Protein AF-A0A7C9BIU4-F1 (afdb_monomer_lite)

Radius of gyration: 17.89 Å; chains: 1; bounding box: 41×48×34 Å

pLDDT: mean 84.57, std 10.85, range [43.0, 95.81]

Foldseek 3Di:
DDDPDDDDDPDQDLACLQCVLQVLLVLVVVLVVLVVCVVVVDPDDDPVVVVSVVVSVVSNVRSDGDPVSVVSNVSNVVVVVVVVVVVVVVVVVD

Structure (mmCIF, N/CA/C/O backbone):
data_AF-A0A7C9BIU4-F1
#
_entry.id   AF-A0A7C9BIU4-F1
#
loop_
_atom_site.group_PDB
_atom_site.id
_atom_site.type_symbol
_atom_site.label_atom_id
_atom_site.label_alt_id
_atom_site.label_comp_id
_atom_site.label_asym_id
_atom_site.label_entity_id
_atom_site.label_seq_id
_atom_site.pdbx_PDB_ins_code
_atom_site.Cartn_x
_atom_site.Cartn_y
_atom_site.Cartn_z
_atom_site.occupancy
_atom_site.B_iso_or_equiv
_atom_site.auth_seq_id
_atom_site.auth_comp_id
_atom_site.auth_asym_id
_atom_site.auth_atom_id
_atom_site.pdbx_PDB_model_num
ATOM 1 N N . MET A 1 1 ? 1.356 23.755 -11.504 1.00 43.00 1 MET A N 1
ATOM 2 C CA . MET A 1 1 ? 1.575 22.324 -11.215 1.00 43.00 1 MET A CA 1
ATOM 3 C C . MET A 1 1 ? 2.192 22.253 -9.829 1.00 43.00 1 MET A C 1
ATOM 5 O O . MET A 1 1 ? 3.339 22.647 -9.682 1.00 43.00 1 MET A O 1
ATOM 9 N N . TYR A 1 2 ? 1.409 21.912 -8.804 1.00 47.31 2 TYR A N 1
ATOM 10 C CA . TYR A 1 2 ? 1.944 21.759 -7.449 1.00 47.31 2 TYR A CA 1
ATOM 11 C C . TYR A 1 2 ? 2.598 20.384 -7.360 1.00 47.31 2 TYR A C 1
ATOM 13 O O . TYR A 1 2 ? 1.919 19.366 -7.462 1.00 47.31 2 TYR A O 1
ATOM 21 N N . VAL A 1 3 ? 3.923 20.363 -7.246 1.00 53.81 3 VAL A N 1
ATOM 22 C CA . VAL A 1 3 ? 4.670 19.152 -6.912 1.00 53.81 3 VAL A CA 1
ATOM 23 C C . VAL A 1 3 ? 4.671 19.078 -5.389 1.00 53.81 3 VAL A C 1
ATOM 25 O O . VAL A 1 3 ? 5.333 19.879 -4.733 1.00 53.81 3 VAL A O 1
ATOM 28 N N . TYR A 1 4 ? 3.880 18.169 -4.819 1.00 58.00 4 TYR A N 1
ATOM 29 C CA . TYR A 1 4 ? 4.104 17.733 -3.440 1.00 58.00 4 TYR A CA 1
ATOM 30 C C . TYR A 1 4 ? 5.533 17.178 -3.392 1.00 58.00 4 TYR A C 1
ATOM 32 O O . TYR A 1 4 ? 5.897 16.433 -4.299 1.00 58.00 4 TYR A O 1
ATOM 40 N N . GLY A 1 5 ? 6.358 17.636 -2.442 1.00 59.25 5 GLY A N 1
ATOM 41 C CA . GLY A 1 5 ? 7.818 17.461 -2.455 1.00 59.25 5 GLY A CA 1
ATOM 42 C C . GLY A 1 5 ? 8.290 16.103 -2.991 1.00 59.25 5 GLY A C 1
ATOM 43 O O . GLY A 1 5 ? 7.795 15.059 -2.575 1.00 59.25 5 GLY A O 1
ATOM 44 N N . ALA A 1 6 ? 9.229 16.125 -3.939 1.00 61.69 6 ALA A N 1
ATOM 45 C CA . ALA A 1 6 ? 9.762 14.915 -4.550 1.00 61.69 6 ALA A CA 1
ATOM 46 C C . ALA A 1 6 ? 10.807 14.282 -3.622 1.00 61.69 6 ALA A C 1
ATOM 48 O O . ALA A 1 6 ? 11.798 14.919 -3.268 1.00 61.69 6 ALA A O 1
ATOM 49 N N . VAL A 1 7 ? 10.575 13.032 -3.225 1.00 64.19 7 VAL A N 1
ATOM 50 C CA . VAL A 1 7 ? 11.561 12.224 -2.503 1.00 64.19 7 VAL A CA 1
ATOM 51 C C . VAL A 1 7 ? 12.338 11.428 -3.540 1.00 64.19 7 VAL A C 1
ATOM 53 O O . VAL A 1 7 ? 11.785 10.552 -4.201 1.00 64.19 7 VAL A O 1
ATOM 56 N N . GLU A 1 8 ? 13.61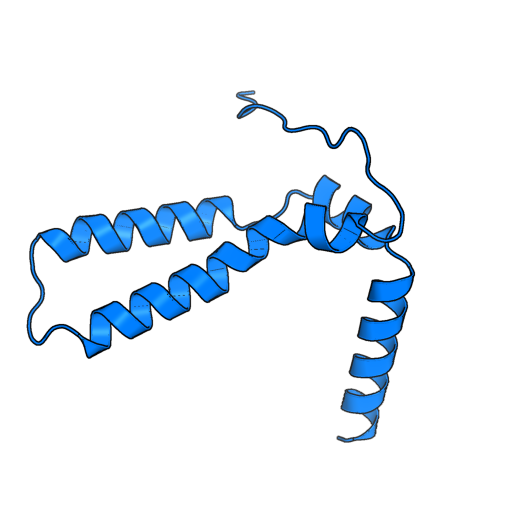3 11.760 -3.710 1.00 74.06 8 GLU A N 1
ATOM 57 C CA . GLU A 1 8 ? 14.510 11.007 -4.580 1.00 74.06 8 GLU A CA 1
ATOM 58 C C . GLU A 1 8 ? 15.220 9.906 -3.792 1.00 74.06 8 GLU A C 1
ATOM 60 O O . GLU A 1 8 ? 15.637 10.086 -2.647 1.00 74.06 8 GLU A O 1
ATOM 65 N N . PHE A 1 9 ? 15.368 8.740 -4.417 1.00 76.44 9 PHE A N 1
ATOM 66 C CA . PHE A 1 9 ? 16.147 7.650 -3.850 1.00 76.44 9 PHE A CA 1
ATOM 67 C C . PHE A 1 9 ? 17.622 7.820 -4.219 1.00 76.44 9 PHE A C 1
ATOM 69 O O . PHE A 1 9 ? 17.991 7.676 -5.381 1.00 76.44 9 PHE A O 1
ATOM 76 N N . GLU A 1 10 ? 18.479 8.050 -3.227 1.00 78.38 10 GLU A N 1
ATOM 77 C CA . GLU A 1 10 ? 19.919 8.251 -3.454 1.00 78.38 10 GLU A CA 1
ATOM 78 C C . GLU A 1 10 ? 20.679 6.933 -3.725 1.00 78.38 10 GLU A C 1
ATOM 80 O O . GLU A 1 10 ? 21.647 6.905 -4.477 1.00 78.38 10 GLU A O 1
ATOM 85 N N . ASN A 1 11 ? 20.228 5.807 -3.153 1.00 83.50 11 ASN A N 1
ATOM 86 C CA . ASN A 1 11 ? 20.934 4.514 -3.185 1.00 83.50 11 ASN A CA 1
ATOM 87 C C . ASN A 1 11 ? 20.039 3.341 -3.626 1.00 83.50 11 ASN A C 1
ATOM 89 O O . ASN A 1 11 ? 20.004 2.275 -2.994 1.00 83.50 11 ASN A O 1
ATOM 93 N N . LEU A 1 12 ? 19.298 3.524 -4.721 1.00 83.44 12 LEU A N 1
ATOM 94 C CA . LEU A 1 12 ? 18.459 2.464 -5.274 1.00 83.44 12 LEU A CA 1
ATOM 95 C C . LEU A 1 12 ? 19.314 1.411 -6.006 1.00 83.44 12 LEU A C 1
ATOM 97 O O . LEU A 1 12 ? 19.998 1.690 -6.987 1.00 83.44 12 LEU A O 1
ATOM 101 N N . ARG A 1 13 ? 19.260 0.173 -5.526 1.00 87.19 13 ARG A N 1
ATOM 102 C CA . ARG A 1 13 ? 19.959 -1.013 -6.030 1.00 87.19 13 ARG A CA 1
ATOM 103 C C . ARG A 1 13 ? 18.944 -2.092 -6.399 1.00 87.19 13 ARG A C 1
ATOM 105 O O . ARG A 1 13 ? 17.796 -2.083 -5.967 1.00 87.19 13 ARG A O 1
ATOM 112 N N . TRP A 1 14 ? 19.386 -3.092 -7.154 1.00 82.94 14 TRP A N 1
ATOM 113 C CA . TRP A 1 14 ? 18.525 -4.195 -7.591 1.00 82.94 14 TRP A CA 1
ATOM 114 C C . TRP A 1 14 ? 17.856 -4.972 -6.440 1.00 82.94 14 TRP A C 1
ATOM 116 O O . TRP A 1 14 ? 16.786 -5.541 -6.632 1.00 82.94 14 TRP A O 1
ATOM 126 N N . TRP A 1 15 ? 18.442 -5.000 -5.241 1.00 81.62 15 TRP A N 1
ATOM 127 C CA . TRP A 1 15 ? 17.896 -5.742 -4.097 1.00 81.62 15 TRP A CA 1
ATOM 128 C C . TRP A 1 15 ? 16.951 -4.919 -3.205 1.00 81.62 15 TRP A C 1
ATOM 130 O O . TRP A 1 15 ? 16.131 -5.518 -2.514 1.00 81.62 15 TRP A O 1
ATOM 140 N N . ASN A 1 16 ? 17.022 -3.579 -3.216 1.00 85.94 16 ASN A N 1
ATOM 141 C CA . ASN A 1 16 ? 16.143 -2.707 -2.416 1.00 85.94 16 ASN A CA 1
ATOM 142 C C . ASN A 1 16 ? 15.132 -1.897 -3.243 1.00 85.94 16 ASN A C 1
ATOM 144 O O . ASN A 1 16 ? 14.261 -1.275 -2.642 1.00 85.94 16 ASN A O 1
ATOM 148 N N . ALA A 1 17 ? 15.203 -1.910 -4.579 1.00 86.81 17 ALA A N 1
ATOM 149 C CA . ALA A 1 17 ? 14.306 -1.107 -5.407 1.00 86.81 17 ALA A CA 1
ATOM 150 C C . ALA A 1 17 ? 12.823 -1.452 -5.186 1.00 86.81 17 ALA A C 1
ATOM 152 O O . ALA A 1 17 ? 12.028 -0.558 -4.923 1.00 86.81 17 ALA A O 1
ATOM 153 N N . ALA A 1 18 ? 12.448 -2.733 -5.203 1.00 84.81 18 ALA A N 1
ATOM 154 C CA . ALA A 1 18 ? 11.076 -3.161 -4.924 1.00 84.81 18 ALA A CA 1
ATOM 155 C C . ALA A 1 18 ? 10.576 -2.749 -3.526 1.00 84.81 18 ALA A C 1
ATOM 157 O O . ALA A 1 18 ? 9.561 -2.059 -3.467 1.00 84.81 18 ALA A O 1
ATOM 158 N N . PRO A 1 19 ? 11.238 -3.108 -2.405 1.00 84.44 19 PRO A N 1
ATOM 159 C CA . PRO A 1 19 ? 10.728 -2.748 -1.083 1.00 84.44 19 PRO A CA 1
ATOM 160 C C . PRO A 1 19 ? 10.714 -1.235 -0.834 1.00 84.44 19 PRO A C 1
ATOM 162 O O . PRO A 1 19 ? 9.812 -0.759 -0.156 1.00 84.44 19 PRO A O 1
ATOM 165 N N . ALA A 1 20 ? 11.656 -0.469 -1.395 1.00 87.19 20 ALA A N 1
ATOM 166 C CA . ALA A 1 20 ? 11.663 0.986 -1.251 1.00 87.19 20 ALA A CA 1
ATOM 167 C C . ALA A 1 20 ? 10.530 1.652 -2.052 1.00 87.19 20 ALA A C 1
ATOM 169 O O . ALA A 1 20 ? 9.801 2.481 -1.515 1.00 87.19 20 ALA A O 1
ATOM 170 N N . CYS A 1 21 ? 10.341 1.258 -3.315 1.00 87.25 21 CYS A N 1
ATOM 171 C CA . CYS A 1 21 ? 9.328 1.850 -4.192 1.00 87.25 21 CYS A CA 1
ATOM 172 C C . CYS A 1 21 ? 7.899 1.382 -3.876 1.00 87.25 21 CYS A C 1
ATOM 174 O O . CYS A 1 21 ? 6.942 2.101 -4.149 1.00 87.25 21 CYS A O 1
ATOM 176 N N . LEU A 1 22 ? 7.735 0.184 -3.304 1.00 88.06 22 LEU A N 1
ATOM 177 C CA . LEU A 1 22 ? 6.431 -0.382 -2.942 1.00 88.06 22 LEU A CA 1
ATOM 178 C C . LEU A 1 22 ? 6.083 -0.208 -1.457 1.00 88.06 22 LEU A C 1
ATOM 180 O O . LEU A 1 22 ? 4.997 -0.612 -1.048 1.00 88.06 22 LEU A O 1
ATOM 184 N N . ALA A 1 23 ? 6.950 0.426 -0.659 1.00 87.75 23 ALA A N 1
ATOM 185 C CA . ALA A 1 23 ? 6.673 0.755 0.739 1.00 87.75 23 ALA A CA 1
ATOM 186 C C . ALA A 1 23 ? 5.321 1.468 0.957 1.00 87.75 23 ALA A C 1
ATOM 188 O O . ALA A 1 23 ? 4.634 1.099 1.912 1.00 87.75 23 ALA A O 1
ATOM 189 N N . PRO A 1 24 ? 4.874 2.406 0.088 1.00 87.69 24 PRO A N 1
ATOM 190 C CA . PRO A 1 24 ? 3.569 3.049 0.243 1.00 87.69 24 PRO A CA 1
ATOM 191 C C . PRO A 1 24 ? 2.404 2.055 0.310 1.00 87.69 24 PRO A C 1
ATOM 193 O O . PRO A 1 24 ? 1.465 2.273 1.070 1.00 87.69 24 PRO A O 1
ATOM 196 N N . LEU A 1 25 ? 2.488 0.912 -0.384 1.00 91.44 25 LEU A N 1
ATOM 197 C CA . LEU A 1 25 ? 1.422 -0.093 -0.385 1.00 91.44 25 LEU A CA 1
ATOM 198 C C . LEU A 1 25 ? 1.168 -0.700 0.996 1.00 91.44 25 LEU A C 1
ATOM 200 O O . LEU A 1 25 ? 0.072 -1.208 1.220 1.00 91.44 25 LEU A O 1
ATOM 204 N N . LEU A 1 26 ? 2.129 -0.628 1.926 1.00 91.12 26 LEU A N 1
ATOM 205 C CA . LEU A 1 26 ? 1.936 -1.064 3.312 1.00 91.12 26 LEU A CA 1
ATOM 206 C C . LEU A 1 26 ? 0.888 -0.227 4.053 1.00 91.12 26 LEU A C 1
ATOM 208 O O . LEU A 1 26 ? 0.321 -0.703 5.036 1.00 91.12 26 LEU A O 1
ATOM 212 N N . GLY A 1 27 ? 0.561 0.975 3.579 1.00 92.75 27 GLY A N 1
ATOM 213 C CA . GLY A 1 27 ? -0.518 1.749 4.174 1.00 92.75 27 GLY A CA 1
ATOM 214 C C . GLY A 1 27 ? -1.899 1.104 3.998 1.00 92.75 27 GLY A C 1
ATOM 215 O O . GLY A 1 27 ? -2.736 1.264 4.879 1.00 92.75 27 GLY A O 1
ATOM 216 N N . PHE A 1 28 ? -2.130 0.276 2.968 1.00 93.94 28 PHE A N 1
ATOM 217 C CA . PHE A 1 28 ? -3.378 -0.494 2.829 1.00 93.94 28 PHE A CA 1
ATOM 218 C C . PHE A 1 28 ? -3.583 -1.550 3.931 1.00 93.94 28 PHE A C 1
ATOM 220 O O . PHE A 1 28 ? -4.622 -1.504 4.593 1.00 93.94 28 PHE A O 1
ATOM 227 N N . PRO A 1 29 ? -2.649 -2.495 4.178 1.00 95.50 29 PRO A N 1
ATOM 228 C CA . PRO A 1 29 ? -2.801 -3.452 5.266 1.00 95.50 29 PRO A CA 1
ATOM 229 C C . PRO A 1 29 ? -2.777 -2.773 6.638 1.00 95.50 29 PRO A C 1
ATOM 231 O O . PRO A 1 29 ? -3.517 -3.208 7.516 1.00 95.50 29 PRO A O 1
ATOM 234 N N . ILE A 1 30 ? -2.013 -1.687 6.826 1.00 94.50 30 ILE A N 1
ATOM 235 C CA . ILE A 1 30 ? -2.075 -0.886 8.060 1.00 94.50 30 ILE A CA 1
ATOM 236 C C . ILE A 1 30 ? -3.479 -0.294 8.237 1.00 94.50 30 ILE A C 1
ATOM 238 O O . ILE A 1 30 ? -4.049 -0.396 9.323 1.00 94.50 30 ILE A O 1
ATOM 242 N N . ALA A 1 31 ? -4.067 0.268 7.177 1.00 95.25 31 ALA A N 1
ATOM 243 C CA . ALA A 1 31 ? -5.406 0.836 7.237 1.00 95.25 31 ALA A CA 1
ATOM 244 C C . ALA A 1 31 ? -6.470 -0.229 7.547 1.00 95.25 31 ALA A C 1
ATOM 246 O O . ALA A 1 31 ? -7.330 -0.022 8.403 1.00 95.25 31 ALA A O 1
ATOM 247 N N . ALA A 1 32 ? -6.377 -1.396 6.904 1.00 95.38 32 ALA A N 1
ATOM 248 C CA . ALA A 1 32 ? -7.268 -2.525 7.148 1.00 95.38 32 ALA A CA 1
ATOM 249 C C . ALA A 1 32 ? -7.140 -3.061 8.582 1.00 95.38 32 ALA A C 1
ATOM 251 O O . ALA A 1 32 ? -8.152 -3.291 9.244 1.00 95.38 32 ALA A O 1
ATOM 252 N N . ALA A 1 33 ? -5.913 -3.213 9.087 1.00 95.62 33 ALA A N 1
ATOM 253 C CA . ALA A 1 33 ? -5.662 -3.623 10.465 1.00 95.62 33 ALA A CA 1
ATOM 254 C C . ALA A 1 33 ? -6.217 -2.598 11.465 1.00 95.62 33 ALA A C 1
ATOM 256 O O . ALA A 1 33 ? -6.880 -2.987 12.423 1.00 95.62 33 ALA A O 1
ATOM 257 N N . GLY A 1 34 ? -6.018 -1.301 11.211 1.00 94.06 34 GLY A N 1
ATOM 258 C CA . GLY A 1 34 ? -6.562 -0.218 12.032 1.00 94.06 34 GLY A CA 1
ATOM 259 C C . GLY A 1 34 ? -8.092 -0.213 12.064 1.00 94.06 34 GLY A C 1
ATOM 260 O O . GLY A 1 34 ? -8.683 -0.144 13.140 1.00 94.06 34 GLY A O 1
ATOM 261 N N . ALA A 1 35 ? -8.740 -0.370 10.909 1.00 93.38 35 ALA A N 1
ATOM 262 C CA . ALA A 1 35 ? -10.195 -0.486 10.804 1.00 93.38 35 ALA A CA 1
ATOM 263 C C . ALA A 1 35 ? -10.733 -1.734 11.531 1.00 93.38 35 ALA A C 1
ATOM 265 O O . ALA A 1 35 ? -11.723 -1.666 12.262 1.00 93.38 35 ALA A O 1
ATOM 266 N N . CYS A 1 36 ? -10.060 -2.874 11.371 1.00 94.81 36 CYS A N 1
ATOM 267 C CA . CYS A 1 36 ? -10.404 -4.133 12.028 1.00 94.81 36 CYS A CA 1
ATOM 268 C C . CYS A 1 36 ? -10.275 -4.021 13.555 1.00 94.81 36 CYS A C 1
ATOM 270 O O . CYS A 1 36 ? -11.202 -4.345 14.293 1.00 94.81 36 CYS A O 1
ATOM 272 N N . TRP A 1 37 ? -9.165 -3.461 14.037 1.00 93.75 37 TRP A N 1
ATOM 273 C CA . TRP A 1 37 ? -8.971 -3.182 15.456 1.00 93.75 37 TRP A CA 1
ATOM 274 C C . TRP A 1 37 ? -10.046 -2.234 15.996 1.00 93.75 37 TRP A C 1
ATOM 276 O O . TRP A 1 37 ? -10.619 -2.495 17.058 1.00 93.75 37 TRP A O 1
ATOM 286 N N . ARG A 1 38 ? -10.373 -1.168 15.253 1.00 90.88 38 ARG A N 1
ATOM 287 C CA . ARG A 1 38 ? -11.339 -0.163 15.707 1.00 90.88 38 ARG A CA 1
ATOM 288 C C . ARG A 1 38 ? -12.772 -0.687 15.772 1.00 90.88 38 ARG A C 1
ATOM 290 O O . ARG A 1 38 ? -13.517 -0.269 16.656 1.00 90.88 38 ARG A O 1
ATOM 297 N N . THR A 1 39 ? -13.147 -1.592 14.871 1.00 90.56 39 THR A N 1
ATOM 298 C CA . THR A 1 39 ? -14.475 -2.233 14.848 1.00 90.56 39 THR A CA 1
ATOM 299 C C . THR A 1 39 ? -14.627 -3.329 15.900 1.00 90.56 39 THR A C 1
ATOM 301 O O . THR A 1 39 ? -15.733 -3.550 16.379 1.00 90.56 39 THR A O 1
ATOM 304 N N . GLN A 1 40 ? -13.534 -3.979 16.308 1.00 92.00 40 GLN A N 1
ATOM 305 C CA . GLN A 1 40 ? -13.553 -4.982 17.379 1.00 92.00 40 GLN A CA 1
ATOM 306 C C . GLN A 1 40 ? -13.478 -4.376 18.785 1.00 92.00 40 GLN A C 1
ATOM 308 O O . GLN A 1 40 ? -14.019 -4.945 19.728 1.00 92.00 40 GLN A O 1
ATOM 313 N N . SER A 1 41 ? -12.798 -3.238 18.940 1.00 85.88 41 SER A N 1
ATOM 314 C CA . SER A 1 41 ? -12.491 -2.679 20.264 1.00 85.88 41 SER A CA 1
ATOM 315 C C . SER A 1 41 ? -13.591 -1.787 20.843 1.00 85.88 41 SER A C 1
ATOM 317 O O . SER A 1 41 ? -13.549 -1.483 22.033 1.00 85.88 41 SER A O 1
ATOM 319 N N . ALA A 1 42 ? -14.564 -1.346 20.042 1.00 80.06 42 ALA A N 1
ATOM 320 C CA . ALA A 1 42 ? -15.589 -0.410 20.496 1.00 80.06 42 ALA A CA 1
ATOM 321 C C . ALA A 1 42 ? -17.003 -0.946 20.302 1.00 80.06 42 ALA A C 1
ATOM 323 O O . ALA A 1 42 ? -17.353 -1.469 19.248 1.00 80.06 42 ALA A O 1
ATOM 324 N N . SER A 1 43 ? -17.836 -0.726 21.313 1.00 76.25 43 SER A N 1
ATOM 325 C CA . SER A 1 43 ? -19.258 -1.082 21.288 1.00 76.25 43 SER A CA 1
ATOM 326 C C . SER A 1 43 ? -20.147 0.033 20.726 1.00 76.25 43 SER A C 1
ATOM 328 O O . SER A 1 43 ? -21.300 -0.216 20.390 1.00 76.25 43 SER A O 1
ATOM 330 N N . THR A 1 44 ? -19.627 1.261 20.629 1.00 86.38 44 THR A N 1
ATOM 331 C CA . THR A 1 44 ? -20.354 2.453 20.168 1.00 86.38 44 THR A CA 1
ATOM 332 C C . THR A 1 44 ? -19.463 3.342 19.304 1.00 86.38 44 THR A C 1
ATOM 334 O O . THR A 1 44 ? -18.243 3.359 19.471 1.00 86.38 44 THR A O 1
ATOM 337 N N . VAL A 1 45 ? -20.082 4.101 18.397 1.00 85.06 45 VAL A N 1
ATOM 338 C CA . VAL A 1 45 ? -19.399 5.133 17.604 1.00 85.06 45 VAL A CA 1
ATOM 339 C C . VAL A 1 45 ? -19.182 6.367 18.482 1.00 85.06 45 VAL A C 1
ATOM 341 O O . VAL A 1 45 ? -20.132 6.850 19.096 1.00 85.06 45 VAL A O 1
ATOM 344 N N . ASP A 1 46 ? -17.949 6.861 18.548 1.00 88.88 46 ASP A N 1
ATOM 345 C CA . ASP A 1 46 ? -17.548 8.029 19.346 1.00 88.88 46 ASP A CA 1
ATOM 346 C C . ASP A 1 46 ? -16.923 9.114 18.450 1.00 88.88 46 ASP A C 1
ATOM 348 O O . ASP A 1 46 ? -16.476 8.830 17.343 1.00 88.88 46 ASP A O 1
ATOM 352 N N . GLY A 1 47 ? -16.843 10.364 18.911 1.00 87.12 47 GLY A N 1
ATOM 353 C CA . GLY A 1 47 ? -16.257 11.476 18.150 1.00 87.12 47 GLY A CA 1
ATOM 354 C C . GLY A 1 47 ? -14.818 11.215 17.678 1.00 87.12 47 GLY A C 1
ATOM 355 O O . GLY A 1 47 ? -14.428 11.670 16.600 1.00 87.12 47 GLY A O 1
ATOM 356 N N . TRP A 1 48 ? -14.050 10.413 18.423 1.00 88.81 48 TRP A N 1
ATOM 357 C CA . TRP A 1 48 ? -12.711 9.966 18.026 1.00 88.81 48 TRP A CA 1
ATOM 358 C C . TRP A 1 48 ? -12.686 9.105 16.760 1.00 88.81 48 TRP A C 1
ATOM 360 O O . TRP A 1 48 ? -11.663 9.082 16.072 1.00 88.81 48 TRP A O 1
ATOM 370 N N . ASP A 1 49 ? -13.791 8.438 16.412 1.00 91.25 49 ASP A N 1
ATOM 371 C CA . ASP A 1 49 ? -13.889 7.670 15.169 1.00 91.25 49 ASP A CA 1
ATOM 372 C C . ASP A 1 49 ? -13.626 8.541 13.955 1.00 91.25 49 ASP A C 1
ATOM 374 O O . ASP A 1 49 ? -12.903 8.127 13.053 1.00 91.25 49 ASP A O 1
ATOM 378 N N . LEU A 1 50 ? -14.155 9.765 13.943 1.00 93.31 50 LEU A N 1
ATOM 379 C CA . LEU A 1 50 ? -13.983 10.668 12.813 1.00 93.31 50 LEU A CA 1
ATOM 380 C C . LEU A 1 50 ? -12.494 10.908 12.526 1.00 93.31 50 LEU A C 1
ATOM 382 O O . LEU A 1 50 ? -12.062 10.837 11.378 1.00 93.31 50 LEU A O 1
ATOM 386 N N . LEU A 1 51 ? -11.698 11.136 13.574 1.00 93.94 51 LEU A N 1
ATOM 387 C CA . LEU A 1 51 ? -10.262 11.380 13.453 1.00 93.94 51 LEU A CA 1
ATOM 388 C C . LEU A 1 51 ? -9.513 10.133 12.977 1.00 93.94 51 LEU A C 1
ATOM 390 O O . LEU A 1 51 ? -8.654 10.236 12.102 1.00 93.94 51 LEU A O 1
ATOM 394 N N . VAL A 1 52 ? -9.872 8.959 13.502 1.00 93.00 52 VAL A N 1
ATOM 395 C CA . VAL A 1 52 ? -9.291 7.681 13.071 1.00 93.00 52 VAL A CA 1
ATOM 396 C C . VAL A 1 52 ? -9.600 7.426 11.596 1.00 93.00 52 VAL A C 1
ATOM 398 O O . VAL A 1 52 ? -8.684 7.179 10.816 1.00 93.00 52 VAL A O 1
ATOM 401 N N . TRP A 1 53 ? -10.859 7.547 11.177 1.00 94.25 53 TRP A N 1
ATOM 402 C CA . TRP A 1 53 ? -11.258 7.302 9.790 1.00 94.25 53 TRP A CA 1
ATOM 403 C C . TRP A 1 53 ? -10.651 8.311 8.815 1.00 94.25 53 TRP A C 1
ATOM 405 O O . TRP A 1 53 ? -10.214 7.913 7.735 1.00 94.25 53 TRP A O 1
ATOM 415 N N . ILE A 1 54 ? -10.542 9.589 9.196 1.00 95.81 54 ILE A N 1
ATOM 416 C CA . ILE A 1 54 ? -9.834 10.597 8.393 1.00 95.81 54 ILE A CA 1
ATOM 417 C C . ILE A 1 54 ? -8.353 10.224 8.248 1.00 95.81 54 ILE A C 1
ATOM 419 O O . ILE A 1 54 ? -7.823 10.276 7.139 1.00 95.81 54 ILE A O 1
ATOM 423 N N . ALA A 1 55 ? -7.687 9.804 9.328 1.00 95.25 55 ALA A N 1
ATOM 424 C CA . ALA A 1 55 ? -6.285 9.394 9.275 1.00 95.25 55 ALA A CA 1
ATOM 425 C C . ALA A 1 55 ? -6.072 8.168 8.370 1.00 95.25 55 ALA A C 1
ATOM 427 O O . ALA A 1 55 ? -5.158 8.165 7.544 1.00 95.25 55 ALA A O 1
ATOM 428 N N . LEU A 1 56 ? -6.944 7.158 8.464 1.00 95.31 56 LEU A N 1
ATOM 429 C CA . LEU A 1 56 ? -6.901 5.977 7.595 1.00 95.31 56 LEU A CA 1
ATOM 430 C C . LEU A 1 56 ? -7.148 6.352 6.126 1.00 95.31 56 LEU A C 1
ATOM 432 O O . LEU A 1 56 ? -6.456 5.849 5.243 1.00 95.31 56 LEU A O 1
ATOM 436 N N . ALA A 1 57 ? -8.076 7.274 5.857 1.00 94.44 57 ALA A N 1
ATOM 437 C CA . ALA A 1 57 ? -8.338 7.762 4.506 1.00 94.44 57 ALA A CA 1
ATOM 438 C C . ALA A 1 57 ? -7.122 8.490 3.908 1.00 94.44 57 ALA A C 1
ATOM 440 O O . ALA A 1 57 ? -6.770 8.242 2.755 1.00 94.44 57 ALA A O 1
ATOM 441 N N . GLN A 1 58 ? -6.445 9.343 4.686 1.00 93.69 58 GLN A N 1
ATOM 442 C CA . GLN A 1 58 ? -5.212 10.014 4.250 1.00 93.69 58 GLN A CA 1
ATOM 443 C C . GLN A 1 58 ? -4.084 9.012 3.993 1.00 93.69 58 GLN A C 1
ATOM 445 O O . GLN A 1 58 ? -3.400 9.105 2.973 1.00 93.69 58 GLN A O 1
ATOM 450 N N . LEU A 1 59 ? -3.926 8.021 4.876 1.00 93.94 59 LEU A N 1
ATOM 451 C CA . LEU A 1 59 ? -2.962 6.942 4.693 1.00 93.94 59 LEU A CA 1
ATOM 452 C C . LEU A 1 59 ? -3.217 6.214 3.371 1.00 93.94 59 LEU A C 1
ATOM 454 O O . LEU A 1 59 ? -2.307 6.112 2.553 1.00 93.94 59 LEU A O 1
ATOM 458 N N . MET A 1 60 ? -4.452 5.773 3.121 1.00 93.50 60 MET A N 1
ATOM 459 C CA . MET A 1 60 ? -4.820 5.084 1.880 1.00 93.50 60 MET A CA 1
ATOM 460 C C . MET A 1 60 ? -4.598 5.958 0.641 1.00 93.50 60 MET A C 1
ATOM 462 O O . MET A 1 60 ? -4.060 5.473 -0.352 1.00 93.50 60 MET A O 1
ATOM 466 N N . ALA A 1 61 ? -4.952 7.244 0.702 1.00 91.56 61 ALA A N 1
ATOM 467 C CA . ALA A 1 61 ? -4.742 8.179 -0.401 1.00 91.56 61 ALA A CA 1
ATOM 468 C C . ALA A 1 61 ? -3.250 8.359 -0.743 1.00 91.56 61 ALA A C 1
ATOM 470 O O . ALA A 1 61 ? -2.897 8.436 -1.918 1.00 91.56 61 ALA A O 1
ATOM 471 N N . GLY A 1 62 ? -2.372 8.376 0.265 1.00 89.56 62 GLY A N 1
ATOM 472 C CA . GLY A 1 62 ? -0.917 8.465 0.090 1.00 89.56 62 GLY A CA 1
ATOM 473 C C . GLY A 1 62 ? -0.216 7.129 -0.186 1.00 89.56 62 GLY A C 1
ATOM 474 O O . GLY A 1 62 ? 0.975 7.114 -0.482 1.00 89.56 62 GLY A O 1
ATOM 475 N N . SER A 1 63 ? -0.932 6.005 -0.093 1.00 92.38 63 SER A N 1
ATOM 476 C CA . SER A 1 63 ? -0.361 4.656 -0.229 1.00 92.38 63 SER A CA 1
ATOM 477 C C . SER A 1 63 ? -0.180 4.205 -1.676 1.00 92.38 63 SER A C 1
ATOM 479 O O . SER A 1 63 ? 0.399 3.146 -1.919 1.00 92.38 63 SER A O 1
ATOM 481 N N . TRP A 1 64 ? -0.701 4.959 -2.649 1.00 89.94 64 TRP A N 1
ATOM 482 C CA . TRP A 1 64 ?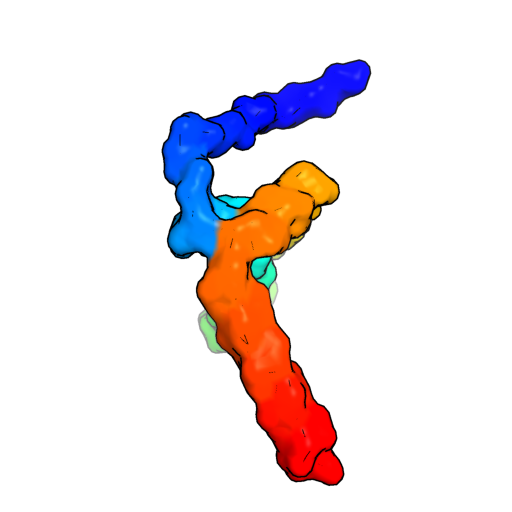 -0.604 4.582 -4.054 1.00 89.94 64 TRP A CA 1
ATOM 483 C C . TRP A 1 64 ? 0.738 5.024 -4.659 1.00 89.94 64 TRP A C 1
ATOM 485 O O . TRP A 1 64 ? 1.001 6.226 -4.727 1.00 89.94 64 TRP A O 1
ATOM 495 N N . PRO A 1 65 ? 1.582 4.092 -5.142 1.00 86.06 65 PRO A N 1
ATOM 496 C CA . PRO A 1 65 ? 2.866 4.445 -5.737 1.00 86.06 65 PRO A CA 1
ATOM 497 C C . PRO A 1 65 ? 2.689 5.222 -7.043 1.00 86.06 65 PRO A C 1
ATOM 499 O O . PRO A 1 65 ? 1.750 4.981 -7.814 1.00 86.06 65 PRO A O 1
ATOM 502 N N . SER A 1 66 ? 3.631 6.118 -7.338 1.00 86.50 66 SER A N 1
ATOM 503 C CA . SER A 1 66 ? 3.637 6.847 -8.605 1.00 86.50 66 SER A CA 1
ATOM 504 C C . SER A 1 66 ? 4.001 5.929 -9.780 1.00 86.50 66 SER A C 1
ATOM 506 O O . SER A 1 66 ? 4.577 4.852 -9.615 1.00 86.50 66 SER A O 1
ATOM 508 N N . GLY A 1 67 ? 3.726 6.367 -11.014 1.00 85.12 67 GLY A N 1
ATOM 509 C CA . GLY A 1 67 ? 4.134 5.621 -12.212 1.00 85.12 67 GLY A CA 1
ATOM 510 C C . GLY A 1 67 ? 5.651 5.387 -12.306 1.00 85.12 67 GLY A C 1
ATOM 511 O O . GLY A 1 67 ? 6.086 4.387 -12.879 1.00 85.12 67 GLY A O 1
ATOM 512 N N . THR A 1 68 ? 6.458 6.277 -11.724 1.00 85.50 68 THR A N 1
ATOM 513 C CA . THR A 1 68 ? 7.917 6.126 -11.642 1.00 85.50 68 THR A CA 1
ATOM 514 C C . THR A 1 68 ? 8.305 5.038 -10.645 1.00 85.50 68 THR A C 1
ATOM 516 O O . THR A 1 68 ? 9.148 4.202 -10.971 1.00 85.50 68 THR A O 1
ATOM 519 N N . ASP A 1 69 ? 7.648 4.990 -9.484 1.00 87.12 69 ASP A N 1
ATOM 520 C CA . ASP A 1 69 ? 7.905 3.982 -8.448 1.00 87.12 69 ASP A CA 1
ATOM 521 C C . ASP A 1 69 ? 7.620 2.572 -8.961 1.00 87.12 69 ASP A C 1
ATOM 523 O O . ASP A 1 69 ? 8.425 1.665 -8.759 1.00 87.12 69 ASP A O 1
ATOM 527 N N . TRP A 1 70 ? 6.545 2.392 -9.732 1.00 84.19 70 TRP A N 1
ATOM 528 C CA . TRP A 1 70 ? 6.247 1.115 -10.388 1.00 84.19 70 TRP A CA 1
ATOM 529 C C . TRP A 1 70 ? 7.350 0.671 -11.357 1.00 84.19 70 TRP A C 1
ATOM 531 O O . TRP A 1 70 ? 7.735 -0.500 -11.378 1.00 84.19 70 TRP A O 1
ATOM 541 N N . ARG A 1 71 ? 7.898 1.602 -12.148 1.00 85.12 71 ARG A N 1
ATOM 542 C CA . ARG A 1 71 ? 8.993 1.305 -13.089 1.00 85.12 71 ARG A CA 1
ATOM 543 C C . ARG A 1 71 ? 10.289 0.963 -12.360 1.00 85.12 71 ARG A C 1
ATOM 545 O O . ARG A 1 71 ? 11.012 0.066 -12.790 1.00 85.12 71 ARG A O 1
ATOM 552 N N . LEU A 1 72 ? 10.590 1.677 -11.277 1.00 85.62 72 LEU A N 1
ATOM 553 C CA . LEU A 1 72 ? 11.776 1.441 -10.457 1.00 85.62 72 LEU A CA 1
ATOM 554 C C . LEU A 1 72 ? 11.672 0.125 -9.682 1.00 85.62 72 LEU A C 1
ATOM 556 O O . LEU A 1 72 ? 12.641 -0.633 -9.670 1.00 85.62 72 LEU A O 1
ATOM 560 N N . ALA A 1 73 ? 10.498 -0.206 -9.141 1.00 85.19 73 ALA A N 1
ATOM 561 C CA . ALA A 1 73 ? 10.235 -1.486 -8.488 1.00 85.19 73 ALA A CA 1
ATOM 562 C C . ALA A 1 73 ? 10.518 -2.673 -9.424 1.00 85.19 73 ALA A C 1
ATOM 564 O O . ALA A 1 73 ? 11.132 -3.656 -9.012 1.00 85.19 73 ALA A O 1
ATOM 565 N N . GLY A 1 74 ? 10.164 -2.555 -10.709 1.00 80.25 74 GLY A N 1
ATOM 566 C CA . GLY A 1 74 ? 10.442 -3.574 -11.727 1.00 80.25 74 GLY A CA 1
ATOM 567 C C . GLY A 1 74 ? 11.931 -3.829 -12.000 1.00 80.25 74 GLY A C 1
ATOM 568 O O . GLY A 1 74 ? 12.280 -4.869 -12.554 1.00 80.25 74 GLY A O 1
ATOM 569 N N . ARG A 1 75 ? 12.838 -2.933 -11.582 1.00 81.50 75 ARG A N 1
ATOM 570 C CA . ARG A 1 75 ? 14.294 -3.154 -11.688 1.00 81.50 75 ARG A CA 1
ATOM 571 C C . ARG A 1 75 ? 14.819 -4.156 -10.656 1.00 81.50 75 ARG A C 1
ATOM 573 O O . ARG A 1 75 ? 15.955 -4.617 -10.777 1.00 81.50 75 ARG A O 1
ATOM 580 N N . SER A 1 76 ? 14.015 -4.514 -9.654 1.00 82.00 76 SER A N 1
ATOM 581 C CA . SER A 1 76 ? 14.355 -5.569 -8.705 1.00 82.00 76 SER A CA 1
ATOM 582 C C . SER A 1 76 ? 14.127 -6.959 -9.295 1.00 82.00 76 SER A C 1
ATOM 584 O O . SER A 1 76 ? 13.089 -7.588 -9.087 1.00 82.00 76 SER A O 1
ATOM 586 N N . TRP A 1 77 ? 15.146 -7.472 -9.986 1.00 71.62 77 TRP A N 1
ATOM 587 C CA . TRP A 1 77 ? 15.118 -8.802 -10.601 1.00 71.62 77 TRP A CA 1
ATOM 588 C C . TRP A 1 77 ? 14.793 -9.970 -9.640 1.00 71.62 77 TRP A C 1
ATOM 590 O O . TRP A 1 77 ? 14.061 -10.861 -10.069 1.00 71.62 77 TRP A O 1
ATOM 600 N N . PRO A 1 78 ? 15.221 -10.008 -8.355 1.00 73.75 78 PRO A N 1
ATOM 601 C CA . PRO A 1 78 ? 14.943 -11.163 -7.494 1.00 73.75 78 PRO A CA 1
ATOM 602 C C . PRO A 1 78 ? 13.464 -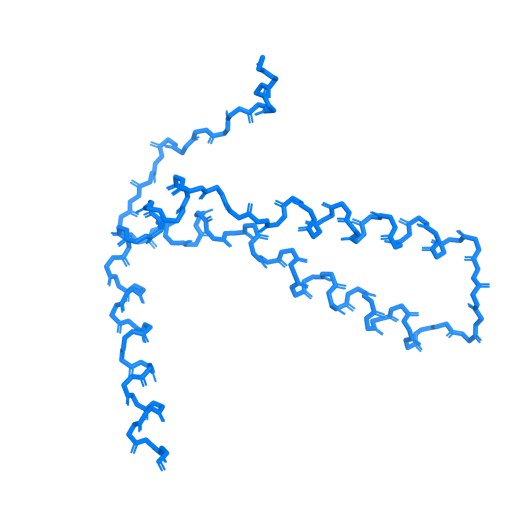11.259 -7.130 1.00 73.75 78 PRO A C 1
ATOM 604 O O . PRO A 1 78 ? 12.887 -12.343 -7.128 1.00 73.75 78 PRO A O 1
ATOM 607 N N . TYR A 1 79 ? 12.833 -10.115 -6.859 1.00 70.81 79 TYR A N 1
ATOM 608 C CA . TYR A 1 79 ? 11.412 -10.067 -6.538 1.00 70.81 79 TYR A CA 1
ATOM 609 C C . TYR A 1 79 ? 10.563 -10.405 -7.761 1.00 70.81 79 TYR A C 1
ATOM 611 O O . TYR A 1 79 ? 9.616 -11.168 -7.626 1.00 70.81 79 TYR A O 1
ATOM 619 N N . ALA A 1 80 ? 10.952 -9.958 -8.960 1.00 70.94 80 ALA A N 1
ATOM 620 C CA . ALA A 1 80 ? 10.288 -10.368 -10.196 1.00 70.94 80 ALA A CA 1
ATOM 621 C C . ALA A 1 80 ? 10.315 -11.897 -10.393 1.00 70.94 80 ALA A C 1
ATOM 623 O O . ALA A 1 80 ? 9.296 -12.482 -10.758 1.00 70.94 80 ALA A O 1
ATOM 624 N N . VAL A 1 81 ? 11.441 -12.557 -10.090 1.00 75.44 81 VAL A N 1
ATOM 625 C CA . VAL A 1 81 ? 11.564 -14.025 -10.160 1.00 75.44 81 VAL A CA 1
ATOM 626 C C . VAL A 1 81 ? 10.683 -14.713 -9.115 1.00 75.44 81 VAL A C 1
ATOM 628 O O . VAL A 1 81 ? 9.974 -15.655 -9.458 1.00 75.44 81 VAL A O 1
ATOM 631 N N . ILE A 1 82 ? 10.675 -14.239 -7.864 1.00 82.12 82 ILE A N 1
ATOM 632 C CA . ILE A 1 82 ? 9.834 -14.808 -6.795 1.00 82.12 82 ILE A CA 1
ATOM 633 C C . ILE A 1 82 ? 8.348 -14.664 -7.141 1.00 82.12 82 ILE A C 1
ATOM 635 O O . ILE A 1 82 ? 7.593 -15.631 -7.032 1.00 82.12 82 ILE A O 1
ATOM 639 N N . THR A 1 83 ? 7.919 -13.483 -7.593 1.00 79.06 83 THR A N 1
ATOM 640 C CA . THR A 1 83 ? 6.525 -13.235 -7.983 1.00 79.06 83 THR A CA 1
ATOM 641 C C . THR A 1 83 ? 6.125 -14.088 -9.187 1.00 79.06 83 THR A C 1
ATOM 643 O O . THR A 1 83 ? 5.047 -14.680 -9.174 1.00 79.06 83 THR A O 1
ATOM 646 N N . ALA A 1 84 ? 6.992 -14.216 -10.197 1.00 82.06 84 ALA A N 1
ATOM 647 C CA . ALA A 1 84 ? 6.742 -15.065 -11.361 1.00 82.06 84 ALA A CA 1
ATOM 648 C C . ALA A 1 84 ? 6.661 -16.556 -10.990 1.00 82.06 84 ALA A C 1
ATOM 650 O O . ALA A 1 84 ? 5.744 -17.243 -11.434 1.00 82.06 84 ALA A O 1
ATOM 651 N N . ALA A 1 85 ? 7.569 -17.049 -10.143 1.00 86.69 85 ALA A N 1
ATOM 652 C CA . ALA A 1 85 ? 7.567 -18.434 -9.675 1.00 86.69 85 ALA A CA 1
ATOM 653 C C . ALA A 1 85 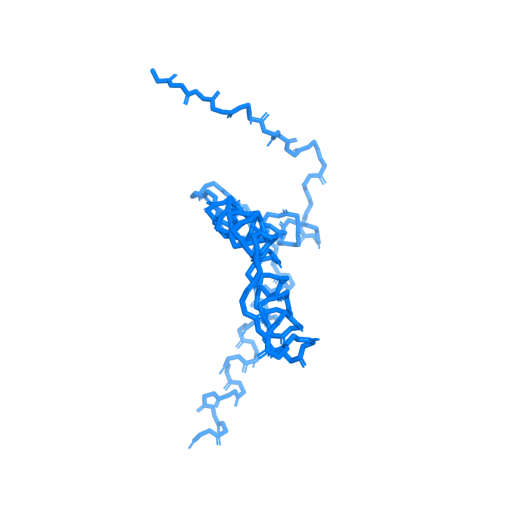? 6.328 -18.752 -8.823 1.00 86.69 85 ALA A C 1
ATOM 655 O O . ALA A 1 85 ? 5.699 -19.791 -9.015 1.00 86.69 85 ALA A O 1
ATOM 656 N N . GLY A 1 86 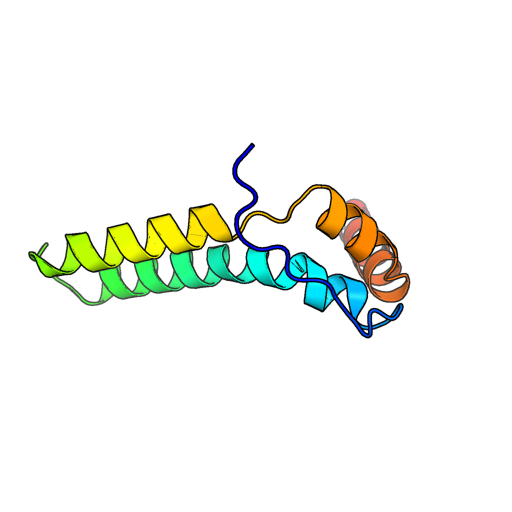? 5.939 -17.841 -7.924 1.00 87.75 86 GLY A N 1
ATOM 657 C CA . GLY A 1 86 ? 4.730 -17.979 -7.112 1.00 87.75 86 GLY A CA 1
ATOM 658 C C . GLY A 1 86 ? 3.454 -17.981 -7.954 1.00 87.75 86 GLY A C 1
ATOM 659 O O . GLY A 1 86 ? 2.593 -18.836 -7.759 1.00 87.75 86 GLY A O 1
ATOM 660 N N . LEU A 1 87 ? 3.353 -17.076 -8.934 1.00 88.50 87 LEU A N 1
ATOM 661 C CA . LEU A 1 87 ? 2.223 -17.038 -9.863 1.00 88.50 87 LEU A CA 1
ATOM 662 C C . LEU A 1 87 ? 2.162 -18.303 -10.725 1.00 88.50 87 LEU A C 1
ATOM 664 O O . LEU A 1 87 ? 1.091 -18.883 -10.872 1.00 88.50 87 LEU A O 1
ATOM 668 N N . PHE A 1 88 ? 3.300 -18.757 -11.256 1.00 90.38 88 PHE A N 1
ATOM 669 C CA . PHE A 1 88 ? 3.380 -20.005 -12.010 1.00 90.38 88 PHE A CA 1
ATOM 670 C C . PHE A 1 88 ? 2.914 -21.190 -11.159 1.00 90.38 88 PHE A C 1
ATOM 672 O O . PHE A 1 88 ? 2.048 -21.945 -11.592 1.00 90.38 88 PHE A O 1
ATOM 679 N N . GLY A 1 89 ? 3.410 -21.321 -9.927 1.00 92.12 89 GLY A N 1
ATOM 680 C CA . GLY A 1 89 ? 2.961 -22.359 -8.999 1.00 92.12 89 GLY A CA 1
ATOM 681 C C . GLY A 1 89 ? 1.457 -22.295 -8.725 1.00 92.12 89 GLY A C 1
ATOM 682 O O . GLY A 1 89 ? 0.778 -23.311 -8.818 1.00 92.12 89 GLY A O 1
ATOM 683 N N . TYR A 1 90 ? 0.913 -21.104 -8.466 1.00 90.25 90 TYR A N 1
ATOM 684 C CA . TYR A 1 90 ? -0.519 -20.906 -8.226 1.00 90.25 90 TYR A CA 1
ATOM 685 C C . TYR A 1 90 ? -1.391 -21.290 -9.428 1.00 90.25 90 TYR A C 1
ATOM 687 O O . TYR A 1 90 ? -2.421 -21.940 -9.259 1.00 90.25 90 TYR A O 1
ATOM 695 N N . LEU A 1 91 ? -0.981 -20.902 -10.639 1.00 90.69 91 LEU A N 1
ATOM 696 C CA . LEU A 1 91 ? -1.708 -21.212 -11.870 1.00 90.69 91 LEU A CA 1
ATOM 697 C C . LEU A 1 91 ? -1.667 -22.702 -12.220 1.00 90.69 91 LEU A C 1
ATOM 699 O O . LEU A 1 91 ? -2.632 -23.191 -12.788 1.00 90.69 91 LEU A O 1
ATOM 703 N N . ASN A 1 92 ? -0.582 -23.408 -11.885 1.00 86.75 92 ASN A N 1
ATOM 704 C CA . ASN A 1 92 ? -0.462 -24.856 -12.105 1.00 86.75 92 ASN A CA 1
ATOM 705 C C . ASN A 1 92 ? -1.078 -25.697 -10.971 1.00 86.75 92 ASN A C 1
ATOM 707 O O . ASN A 1 92 ? -1.254 -26.900 -11.133 1.00 86.75 92 ASN A O 1
ATOM 711 N N . TRP A 1 93 ? -1.345 -25.095 -9.808 1.00 78.56 93 TRP A N 1
ATOM 712 C CA . TRP A 1 93 ? -2.032 -25.748 -8.690 1.00 78.56 93 TRP A CA 1
ATOM 713 C C . TRP A 1 93 ? -3.562 -25.736 -8.844 1.00 78.56 93 TRP A C 1
ATOM 715 O O . TRP A 1 93 ? -4.248 -26.562 -8.242 1.00 78.56 93 TRP A O 1
ATOM 725 N N . ARG A 1 94 ? -4.100 -24.778 -9.606 1.00 58.38 94 ARG A N 1
ATOM 726 C CA . ARG A 1 94 ? -5.513 -24.735 -10.003 1.00 58.38 94 ARG A CA 1
ATOM 727 C C . ARG A 1 94 ? -5.809 -2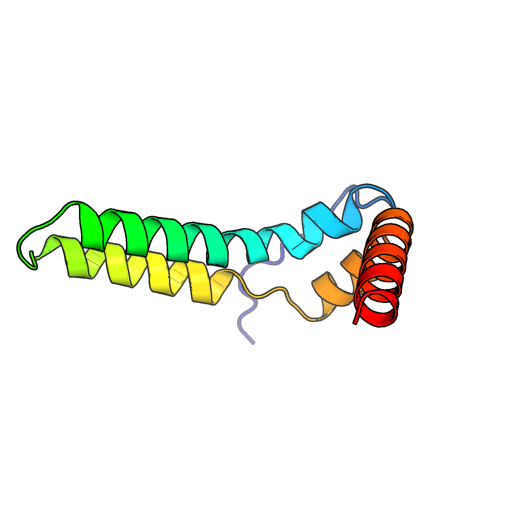5.718 -11.126 1.00 58.38 94 ARG A C 1
ATOM 729 O O . ARG A 1 94 ? -6.944 -26.239 -11.108 1.00 58.38 94 ARG A O 1
#

Secondary structure (DSSP, 8-state):
---------SS--TTTHHHHHHGGGGHHHHHHHHHHHHHHH-SS--HHHHHHHHHHHHHHHHTSPPHHHHHHHTT-HHHHHHHHHHHHHHHHH-

Sequence (94 aa):
MYVYGAVEFENLRWWNAAPACLAPLLGFPIAAAGACWRTQSASTVDGWDLLVWIALAQLMAGSWPSGTDWRLAGRSWPYAVITAAGLFGYLNWR